Protein AF-A0A5E4BZN3-F1 (afdb_monomer)

Solvent-accessible surface area (backbone atoms only — not comparable to full-atom values): 5045 Å² total; per-residue (Å²): 85,53,74,48,77,40,79,93,79,72,46,32,29,35,58,42,69,46,101,86,68,46,86,37,82,41,81,52,53,79,73,60,60,46,42,34,52,38,44,31,65,41,73,48,71,47,83,92,74,41,44,35,37,34,31,75,86,72,50,72,46,70,71,62,68,88,86,70,53,72,72,40,75,44,83,41,68,59,79,78,87,113

Radius of gyration: 14.98 Å; Cα contacts (8 Å, |Δi|>4): 138; chains: 1; bounding box: 39×26×40 Å

Nearest PDB structures (foldseek):
  7mq9-assembly1_L4  TM=9.643E-01  e=3.429E-10  Homo sapiens
  7qiz-assembly1_w  TM=9.765E-01  e=6.816E-08  Solanum lycopersicum
  4bts-assembly1_AW  TM=9.740E-01  e=6.451E-08  Tetrahymena thermophila
  8ove-assembly1_A1  TM=9.566E-01  e=1.494E-06  Trypanosoma brucei brucei
  5opt-assembly1_L  TM=9.432E-01  e=4.498E-06  Trypanosoma cruzi strain CL Brener

Sequence (82 aa):
MDVIRIDKTGENFHLIYDTKGHFAVHRITPEEAKYKLCKVRMLFVGPKEIPHLVMHDARTIRYPDPLIKVNDTIQIGDWQDY

Secondary structure (DSSP, 8-state):
-EEEEETTTTEEEEEEE-TTS-EEEEEE-TTGGGEEEEEEEEEEE-GGG-EEEEETTS-EEES--TT--TT-EEEEE-GGG-

Mean predicted aligned error: 4.49 Å

Organism: Marmota monax (NCBI:txid9995)

Foldseek 3Di:
DDKDADVVVRWIWDFDADPVRDTDTHTDDPVVSQKDKWAWADWDQDPPRWIWTATPVRDIDTPDDPVDDHGDIDIDGDPPPD

Structure (mmCIF, N/CA/C/O backbone):
data_AF-A0A5E4BZN3-F1
#
_entry.id   AF-A0A5E4BZN3-F1
#
loop_
_atom_site.group_PDB
_atom_site.id
_atom_site.type_symbol
_atom_site.label_atom_id
_atom_site.label_alt_id
_atom_site.label_comp_id
_atom_site.label_asym_id
_atom_site.label_entity_id
_atom_site.label_seq_id
_atom_site.pdbx_PDB_ins_code
_atom_site.Cartn_x
_atom_site.Cartn_y
_atom_site.Cartn_z
_atom_site.occupancy
_atom_site.B_iso_or_equiv
_atom_site.auth_seq_id
_atom_site.auth_comp_id
_atom_site.auth_asym_id
_atom_site.auth_atom_id
_atom_site.pdbx_PDB_model_num
ATOM 1 N N . MET A 1 1 ? -1.568 2.472 2.110 1.00 87.75 1 MET A N 1
ATOM 2 C CA . MET A 1 1 ? -2.352 2.676 3.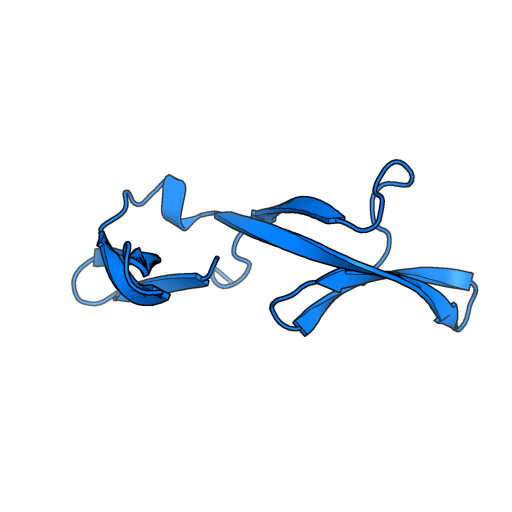347 1.00 87.75 1 MET A CA 1
ATOM 3 C C . MET A 1 1 ? -1.398 2.617 4.512 1.00 87.75 1 MET A C 1
ATOM 5 O O . MET A 1 1 ? -0.692 1.624 4.618 1.00 87.75 1 MET A O 1
ATOM 9 N N . ASP A 1 2 ? -1.327 3.660 5.331 1.00 89.88 2 ASP A N 1
ATOM 10 C CA . ASP A 1 2 ? -0.391 3.680 6.457 1.00 89.88 2 ASP A CA 1
ATOM 11 C C . ASP A 1 2 ? -1.027 3.086 7.711 1.00 89.88 2 ASP A C 1
ATOM 13 O O . ASP A 1 2 ? -2.225 3.263 7.957 1.00 89.88 2 ASP A O 1
ATOM 17 N N . VAL A 1 3 ? -0.212 2.351 8.465 1.00 91.38 3 VAL A N 1
ATOM 18 C CA . VAL A 1 3 ? -0.534 1.796 9.780 1.00 91.38 3 VAL A CA 1
ATOM 19 C C . VAL A 1 3 ? 0.205 2.636 10.817 1.00 91.38 3 VAL A C 1
ATOM 21 O O . VAL A 1 3 ? 1.400 2.892 10.682 1.00 91.38 3 VAL A O 1
ATOM 24 N N . ILE A 1 4 ? -0.510 3.090 11.841 1.00 91.31 4 ILE A N 1
ATOM 25 C CA . ILE A 1 4 ? 0.025 3.856 12.968 1.00 91.31 4 ILE A CA 1
ATOM 26 C C . ILE A 1 4 ? -0.202 3.021 14.226 1.00 91.31 4 ILE A C 1
ATOM 28 O O . ILE A 1 4 ? -1.339 2.664 14.529 1.00 91.31 4 ILE A O 1
ATOM 32 N N . ARG A 1 5 ? 0.869 2.716 14.960 1.00 90.62 5 ARG A N 1
ATOM 33 C CA . ARG A 1 5 ? 0.828 1.931 16.204 1.00 90.62 5 ARG A CA 1
ATOM 34 C C . ARG A 1 5 ? 1.233 2.815 17.379 1.00 90.62 5 ARG A C 1
ATOM 36 O O . ARG A 1 5 ? 2.132 3.645 17.248 1.00 90.62 5 ARG A O 1
ATOM 43 N N . ILE A 1 6 ? 0.562 2.653 18.516 1.00 92.31 6 ILE A N 1
ATOM 44 C CA . ILE A 1 6 ? 0.896 3.331 19.772 1.00 92.31 6 ILE A CA 1
ATOM 45 C C . ILE A 1 6 ? 1.157 2.267 20.837 1.00 92.31 6 ILE A C 1
ATOM 47 O O . ILE A 1 6 ? 0.237 1.784 21.496 1.00 92.31 6 ILE A O 1
ATOM 51 N N . ASP A 1 7 ? 2.430 1.933 21.046 1.00 89.44 7 ASP A N 1
ATOM 52 C CA . ASP A 1 7 ? 2.830 0.801 21.898 1.00 89.44 7 ASP A CA 1
ATOM 53 C C . ASP A 1 7 ? 2.389 0.958 23.356 1.00 89.44 7 ASP A C 1
ATOM 55 O O . ASP A 1 7 ? 2.010 -0.008 24.012 1.00 89.44 7 ASP A O 1
ATOM 59 N N . LYS A 1 8 ? 2.383 2.195 23.867 1.00 93.12 8 LYS A N 1
ATOM 60 C CA . LYS A 1 8 ? 1.994 2.486 25.256 1.00 93.12 8 LYS A CA 1
ATOM 61 C C . LYS A 1 8 ? 0.526 2.184 25.545 1.00 93.12 8 LYS A C 1
ATOM 63 O O . LYS A 1 8 ? 0.198 1.848 26.677 1.00 93.12 8 LYS A O 1
ATOM 68 N N . THR A 1 9 ? -0.351 2.358 24.558 1.00 92.88 9 THR A N 1
ATOM 69 C CA . THR A 1 9 ? -1.794 2.119 24.701 1.00 92.88 9 THR A CA 1
ATOM 70 C C . THR A 1 9 ? -2.230 0.806 24.054 1.00 92.88 9 THR A C 1
ATOM 72 O O . THR A 1 9 ? -3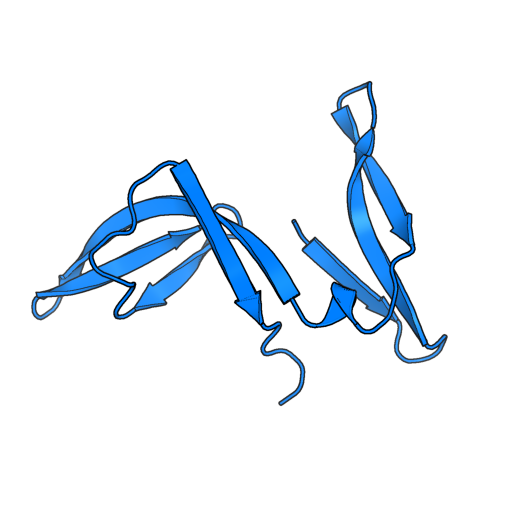.353 0.366 24.284 1.00 92.88 9 THR A O 1
ATOM 75 N N . GLY A 1 10 ? -1.356 0.166 23.272 1.00 89.75 10 GLY A N 1
ATOM 76 C CA . GLY A 1 10 ? -1.667 -1.049 22.520 1.00 89.75 10 GLY A CA 1
ATOM 77 C C . GLY A 1 10 ? -2.682 -0.818 21.397 1.00 89.75 10 GLY A C 1
ATOM 78 O O . GLY A 1 10 ? -3.347 -1.760 20.967 1.00 89.75 10 GLY A O 1
ATOM 79 N N . GLU A 1 11 ? -2.848 0.428 20.948 1.00 92.75 11 GLU A N 1
ATOM 80 C CA . GLU A 1 11 ? -3.825 0.791 19.922 1.00 92.75 11 GLU A CA 1
ATOM 81 C C . GLU A 1 11 ? -3.169 0.929 18.547 1.00 92.75 11 GLU A C 1
ATOM 83 O O . GLU A 1 11 ? -2.071 1.471 18.412 1.00 92.75 11 GLU A O 1
ATOM 88 N N . ASN A 1 12 ? -3.878 0.458 17.520 1.00 94.00 12 ASN A N 1
ATOM 89 C CA . ASN A 1 12 ? -3.442 0.502 16.130 1.00 94.00 12 ASN A CA 1
ATOM 90 C C . ASN A 1 12 ? -4.490 1.215 15.281 1.00 94.00 12 ASN A C 1
ATOM 92 O O . ASN A 1 12 ? -5.697 1.068 15.508 1.00 94.00 12 ASN A O 1
ATOM 96 N N . PHE A 1 13 ? -4.029 1.946 14.272 1.00 94.88 13 PHE A N 1
ATOM 97 C CA . PHE A 1 13 ? -4.883 2.737 13.404 1.00 94.88 13 PHE A CA 1
ATOM 98 C C . PHE A 1 13 ? -4.449 2.671 11.942 1.00 94.88 13 PHE A C 1
ATOM 100 O O . PHE A 1 13 ? -3.260 2.609 11.641 1.00 94.88 13 PHE A O 1
ATOM 107 N N . HIS A 1 14 ? -5.413 2.777 11.034 1.00 93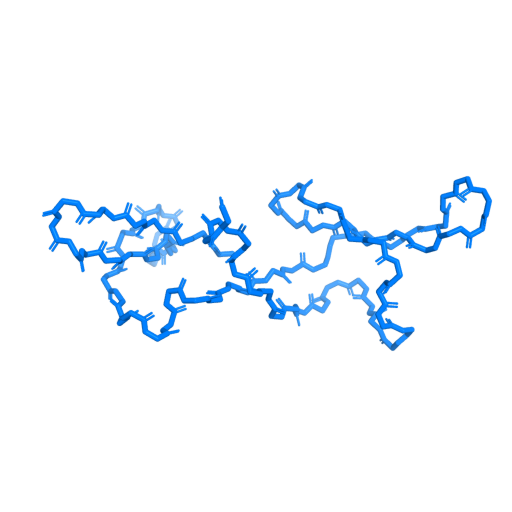.19 14 HIS A N 1
ATOM 108 C CA . HIS A 1 14 ? -5.186 3.093 9.632 1.00 93.19 14 HIS A CA 1
ATOM 109 C C . HIS A 1 14 ? -5.485 4.560 9.343 1.00 93.19 14 HIS A C 1
ATOM 111 O O . HIS A 1 14 ? -6.474 5.120 9.824 1.00 93.19 14 HIS A O 1
ATOM 117 N N . LEU A 1 15 ? -4.656 5.157 8.490 1.00 92.75 15 LEU A N 1
ATOM 118 C CA . LEU A 1 15 ? -4.938 6.451 7.883 1.00 92.75 15 LEU A CA 1
ATOM 119 C C . LEU A 1 15 ? -5.758 6.228 6.598 1.00 92.75 15 LEU A C 1
ATOM 121 O O . LEU A 1 15 ? -5.237 5.704 5.609 1.00 92.75 15 LEU A O 1
ATOM 125 N N . ILE A 1 16 ? -7.044 6.589 6.620 1.00 93.75 16 ILE A N 1
ATOM 126 C CA . ILE A 1 16 ? -8.001 6.385 5.515 1.00 93.75 16 ILE A CA 1
ATOM 127 C C . ILE A 1 16 ? -8.577 7.741 5.096 1.00 93.75 16 ILE A C 1
ATOM 129 O O . ILE A 1 16 ? -8.533 8.697 5.861 1.00 93.75 16 ILE A O 1
ATOM 133 N N . TYR A 1 17 ? -9.106 7.849 3.879 1.00 94.62 17 TYR A N 1
ATOM 134 C CA . TYR A 1 17 ? -9.846 9.035 3.455 1.00 94.62 17 TYR A CA 1
ATOM 135 C C . TYR A 1 17 ? -11.313 8.981 3.896 1.00 94.62 17 TYR A C 1
ATOM 137 O O . TYR A 1 17 ? -11.969 7.948 3.757 1.00 94.62 17 TYR A O 1
ATOM 145 N N . ASP A 1 18 ? -11.836 10.102 4.394 1.00 94.62 18 ASP A N 1
ATOM 146 C CA . ASP A 1 18 ? -13.276 10.303 4.563 1.00 94.62 18 ASP A CA 1
ATOM 147 C C . ASP A 1 18 ? -13.969 10.556 3.205 1.00 94.62 18 ASP A C 1
ATOM 149 O O . ASP A 1 18 ? -13.331 10.650 2.153 1.00 94.62 18 ASP A O 1
ATOM 153 N N . THR A 1 19 ? -15.296 10.708 3.207 1.00 95.56 19 THR A N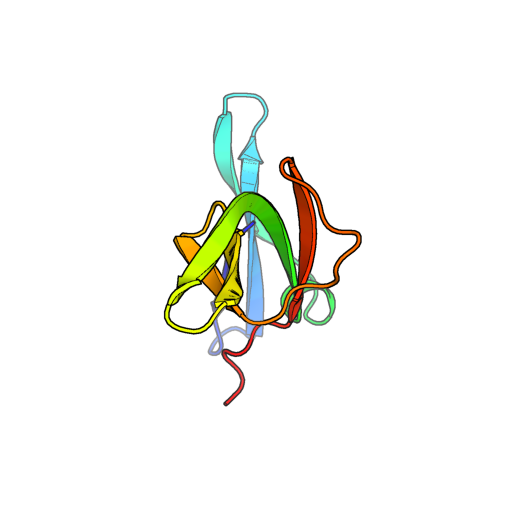 1
ATOM 154 C CA . THR A 1 19 ? -16.076 10.985 1.984 1.00 95.56 19 THR A CA 1
ATOM 155 C C . THR A 1 19 ? -15.757 12.335 1.334 1.00 95.56 19 THR A C 1
ATOM 157 O O . THR A 1 19 ? -16.150 12.566 0.191 1.00 95.56 19 THR A O 1
ATOM 160 N N . LYS A 1 20 ? -15.055 13.230 2.038 1.00 95.50 20 LYS A N 1
ATOM 161 C CA . LYS A 1 20 ? -14.631 14.552 1.562 1.00 95.50 20 LYS A CA 1
ATOM 162 C C . LYS A 1 20 ? -13.160 14.575 1.124 1.00 95.50 20 LYS A C 1
ATOM 164 O O . LYS A 1 20 ? -12.710 15.600 0.619 1.00 95.50 20 LYS A O 1
ATOM 169 N N . GLY A 1 21 ? -12.426 13.473 1.283 1.00 93.31 21 GLY A N 1
ATOM 170 C CA . GLY A 1 21 ? -11.011 13.357 0.937 1.00 93.31 21 GLY A CA 1
ATOM 171 C C . GLY A 1 21 ? -10.036 13.828 2.022 1.00 93.31 21 GLY A C 1
ATOM 172 O O . GLY A 1 21 ? -8.842 13.933 1.744 1.00 93.31 21 GLY A O 1
ATOM 173 N N . HIS A 1 22 ? -10.488 14.097 3.249 1.00 95.81 22 HIS A N 1
ATOM 174 C CA . HIS A 1 22 ? -9.589 14.346 4.379 1.00 95.81 22 HIS A CA 1
ATOM 175 C C . HIS A 1 22 ? -9.071 13.037 4.965 1.00 95.81 22 HIS A C 1
ATOM 177 O O . HIS A 1 22 ? -9.740 12.006 4.900 1.00 95.81 22 HIS A O 1
ATOM 183 N N . PHE A 1 23 ? -7.899 13.087 5.597 1.00 93.88 23 PHE A N 1
ATOM 184 C CA . PHE A 1 23 ? -7.416 11.962 6.386 1.00 93.88 23 PHE A CA 1
ATOM 185 C C . PHE A 1 23 ? -8.252 11.796 7.658 1.00 93.88 23 PHE A C 1
ATOM 187 O O . PHE A 1 23 ? -8.377 12.716 8.466 1.00 93.88 23 PHE A O 1
ATOM 194 N N . ALA A 1 24 ? -8.782 10.596 7.838 1.00 95.25 24 ALA A N 1
ATOM 195 C CA . ALA A 1 24 ? -9.469 10.121 9.020 1.00 95.25 24 ALA A CA 1
ATOM 196 C C . ALA A 1 24 ? -8.699 8.935 9.612 1.00 95.25 24 ALA A C 1
ATOM 198 O O . ALA A 1 24 ? -8.142 8.097 8.898 1.00 95.25 24 ALA A O 1
ATOM 199 N N . VAL A 1 25 ? -8.672 8.874 10.939 1.00 94.19 25 VAL A N 1
ATOM 200 C CA . VAL A 1 25 ? -8.010 7.805 11.685 1.00 94.19 25 VAL A CA 1
ATOM 201 C C . VAL A 1 25 ? -9.041 6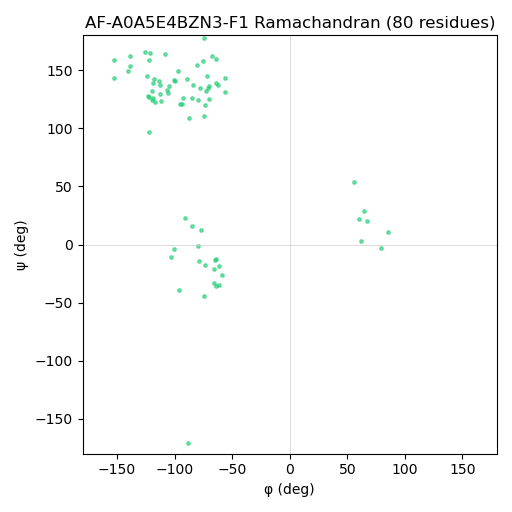.724 11.990 1.00 94.19 25 VAL A C 1
ATOM 203 O O . VAL A 1 25 ? -10.051 6.990 12.641 1.00 94.19 25 VAL A O 1
ATOM 206 N N . HIS A 1 26 ? -8.793 5.504 11.522 1.00 93.88 26 HIS A N 1
ATOM 207 C CA . HIS A 1 26 ? -9.656 4.351 11.758 1.00 93.88 26 HIS A CA 1
ATOM 208 C C . HIS A 1 26 ? -8.952 3.345 12.666 1.00 93.88 26 HIS A C 1
ATOM 210 O O . HIS A 1 26 ? -7.852 2.909 12.348 1.00 93.88 26 HIS A O 1
ATOM 216 N N . ARG A 1 27 ? -9.558 2.975 13.797 1.00 94.12 27 ARG A N 1
ATOM 217 C CA . ARG A 1 27 ? -8.989 1.977 14.716 1.00 94.12 27 ARG A CA 1
ATOM 218 C C . ARG A 1 27 ? -9.073 0.581 14.100 1.00 94.12 27 ARG A C 1
ATOM 220 O O . ARG A 1 27 ? -10.131 0.212 13.605 1.00 94.12 27 ARG A O 1
ATOM 227 N N . ILE A 1 28 ? -7.989 -0.185 14.191 1.00 94.12 28 ILE A N 1
ATOM 228 C CA . ILE A 1 28 ? -7.888 -1.538 13.630 1.00 94.12 28 ILE A CA 1
ATOM 229 C C . ILE A 1 28 ? -7.467 -2.572 14.668 1.00 94.12 28 ILE A C 1
ATOM 231 O O . ILE A 1 28 ? -6.989 -2.245 15.759 1.00 94.12 28 ILE A O 1
ATOM 235 N N . THR A 1 29 ? -7.646 -3.840 14.311 1.00 94.06 29 THR A N 1
ATOM 236 C CA . THR A 1 29 ? -7.207 -4.974 15.128 1.00 94.06 29 THR A CA 1
ATOM 237 C C . THR A 1 29 ? -5.683 -5.164 15.050 1.00 94.06 29 THR A C 1
ATOM 239 O O . THR A 1 29 ? -5.036 -4.717 14.099 1.00 94.06 29 THR A O 1
ATOM 242 N N . PRO A 1 30 ? -5.054 -5.827 16.041 1.00 90.62 30 PRO A N 1
ATOM 243 C CA . PRO A 1 30 ? -3.619 -6.113 15.994 1.00 90.62 30 PRO A CA 1
ATOM 244 C C . PRO A 1 30 ? -3.220 -7.078 14.874 1.00 90.62 30 PRO A C 1
ATOM 246 O O . PRO A 1 30 ? -2.054 -7.104 14.496 1.00 90.62 30 PRO A O 1
ATOM 249 N N . GLU A 1 31 ? -4.153 -7.872 14.346 1.00 90.12 31 GLU A N 1
ATOM 250 C CA . GLU A 1 31 ? -3.893 -8.773 13.221 1.00 90.12 31 GLU A CA 1
ATOM 251 C C . GLU A 1 31 ? -3.779 -8.006 11.903 1.00 90.12 31 GLU A C 1
ATOM 253 O O . GLU A 1 31 ? -2.830 -8.223 11.152 1.00 90.12 31 GLU A O 1
ATOM 258 N N . GLU A 1 32 ? -4.686 -7.057 11.670 1.00 88.69 32 GLU A N 1
ATOM 259 C CA . GLU A 1 32 ? -4.650 -6.164 10.508 1.00 88.69 32 GLU A CA 1
ATOM 260 C C . GLU A 1 32 ? -3.418 -5.258 10.532 1.00 88.69 32 GLU A C 1
ATOM 262 O O . GLU A 1 32 ? -2.803 -5.024 9.499 1.00 88.69 32 GLU A O 1
ATOM 267 N N . ALA A 1 33 ? -2.990 -4.822 11.720 1.00 90.69 33 ALA A N 1
ATOM 268 C CA . ALA A 1 33 ? -1.812 -3.971 11.885 1.00 90.69 33 ALA A CA 1
ATOM 269 C C . ALA A 1 33 ? -0.484 -4.637 11.473 1.00 90.69 33 ALA A C 1
ATOM 271 O O . ALA A 1 33 ? 0.526 -3.949 11.361 1.00 90.69 33 ALA A O 1
ATOM 272 N N . LYS A 1 34 ? -0.456 -5.961 11.260 1.00 90.25 34 LYS A N 1
ATOM 273 C CA . LYS A 1 34 ? 0.753 -6.681 10.820 1.00 90.25 34 LYS A CA 1
ATOM 274 C C . LYS A 1 34 ? 1.091 -6.435 9.358 1.00 90.25 34 LYS A C 1
ATOM 276 O O . LYS A 1 34 ? 2.195 -6.764 8.926 1.00 90.25 34 LYS A O 1
ATOM 281 N N . TYR A 1 35 ? 0.142 -5.942 8.573 1.00 91.00 35 TYR A N 1
ATOM 282 C CA . TYR A 1 35 ? 0.346 -5.734 7.154 1.00 91.00 35 TYR A CA 1
ATOM 283 C C . TYR A 1 35 ? -0.265 -4.423 6.696 1.00 91.00 35 TYR A C 1
ATOM 285 O O . TYR A 1 35 ? -1.149 -3.843 7.316 1.00 91.00 35 TYR A O 1
ATOM 293 N N . LYS A 1 36 ? 0.181 -3.983 5.528 1.00 90.62 36 LYS A N 1
ATOM 294 C CA . LYS A 1 36 ? -0.437 -2.874 4.827 1.00 90.62 36 LYS A CA 1
ATOM 295 C C . LYS A 1 36 ? -0.538 -3.145 3.341 1.00 90.62 36 LYS A C 1
ATOM 297 O O . LYS A 1 36 ? 0.249 -3.893 2.760 1.00 90.62 36 LYS A O 1
ATOM 302 N N . LEU A 1 37 ? -1.528 -2.509 2.728 1.00 92.62 37 LEU A N 1
ATOM 303 C CA . LEU A 1 37 ? -1.749 -2.566 1.292 1.00 92.62 37 LEU A CA 1
ATOM 304 C C . LEU A 1 37 ? -1.044 -1.395 0.613 1.00 92.62 37 LEU A C 1
ATOM 306 O O . LEU A 1 37 ? -1.270 -0.220 0.945 1.00 92.62 37 LEU A O 1
ATOM 310 N N . CYS A 1 38 ? -0.208 -1.730 -0.365 1.00 93.31 38 CYS A N 1
ATOM 311 C CA . CYS A 1 38 ? 0.542 -0.768 -1.145 1.00 93.31 38 CYS A CA 1
ATOM 312 C C . CYS A 1 38 ? 0.255 -0.889 -2.633 1.00 93.31 38 CYS A C 1
ATOM 314 O O . CYS A 1 38 ? 0.418 -1.946 -3.234 1.00 93.31 38 CYS A O 1
ATOM 316 N N . LYS A 1 39 ? -0.117 0.239 -3.241 1.00 95.06 39 LYS A N 1
ATOM 317 C CA . LYS A 1 39 ? -0.272 0.337 -4.688 1.00 95.06 39 LYS A CA 1
ATOM 318 C C . LYS A 1 39 ? 1.089 0.470 -5.367 1.00 95.06 39 LYS A C 1
ATOM 320 O O . LYS A 1 39 ? 1.914 1.297 -4.956 1.00 95.06 39 LYS A O 1
ATOM 325 N N . VAL A 1 40 ? 1.274 -0.294 -6.439 1.00 95.88 40 VAL A N 1
ATOM 326 C CA . VAL A 1 40 ? 2.432 -0.228 -7.332 1.00 95.88 40 VAL A CA 1
ATOM 327 C C . VAL A 1 40 ? 2.337 1.019 -8.198 1.00 95.88 40 VAL A C 1
ATOM 329 O O . VAL A 1 40 ? 1.385 1.192 -8.962 1.00 95.88 40 VAL A O 1
ATOM 332 N N . ARG A 1 41 ? 3.340 1.890 -8.085 1.00 96.06 41 ARG A N 1
ATOM 333 C CA . ARG A 1 41 ? 3.433 3.132 -8.857 1.00 96.06 41 ARG A CA 1
ATOM 334 C C . ARG A 1 41 ? 4.306 2.967 -10.094 1.00 96.06 41 ARG A C 1
ATOM 336 O O . ARG A 1 41 ? 3.982 3.527 -11.134 1.00 96.06 41 ARG A O 1
ATOM 343 N N . MET A 1 42 ? 5.409 2.233 -9.978 1.00 95.00 42 MET A N 1
ATOM 344 C CA . MET A 1 42 ? 6.365 2.067 -11.069 1.00 95.00 42 MET A CA 1
ATOM 345 C C . MET A 1 42 ? 7.112 0.744 -10.942 1.00 95.00 42 MET A C 1
ATOM 347 O O . MET A 1 42 ? 7.464 0.326 -9.841 1.00 95.00 42 MET A O 1
ATOM 351 N N . LEU A 1 43 ? 7.380 0.124 -12.084 1.00 94.38 43 LEU A N 1
ATOM 352 C CA . LEU A 1 43 ? 8.248 -1.035 -12.240 1.00 94.38 43 LEU A CA 1
ATOM 353 C C . LEU A 1 43 ? 9.378 -0.639 -13.182 1.00 94.38 43 LEU A C 1
ATOM 355 O O . LEU A 1 43 ? 9.118 -0.045 -14.228 1.00 94.38 43 LEU A O 1
ATOM 359 N N . PHE A 1 44 ? 10.617 -0.937 -12.811 1.00 94.38 44 PHE A N 1
ATOM 360 C CA . PHE A 1 44 ? 11.769 -0.662 -13.661 1.00 94.38 44 PHE A CA 1
ATOM 361 C C . PHE A 1 44 ? 12.915 -1.628 -13.371 1.00 94.38 44 PHE A C 1
ATOM 363 O O . PHE A 1 44 ? 12.994 -2.219 -12.296 1.00 94.38 44 PHE A O 1
ATOM 370 N N . VAL A 1 45 ? 13.817 -1.778 -14.335 1.00 95.00 45 VAL A N 1
ATOM 371 C CA . VAL A 1 45 ? 15.037 -2.571 -14.175 1.00 95.00 45 VAL A CA 1
ATOM 372 C C . VAL A 1 45 ? 16.169 -1.629 -13.779 1.00 95.00 45 VAL A C 1
ATOM 374 O O . VAL A 1 45 ? 16.454 -0.657 -14.476 1.00 95.00 45 VAL A O 1
ATOM 377 N N . GLY A 1 46 ? 16.765 -1.879 -12.617 1.00 92.69 46 GLY A N 1
ATOM 378 C CA . GLY A 1 46 ? 17.868 -1.098 -12.070 1.00 92.69 46 GLY A CA 1
ATOM 379 C C . GLY A 1 46 ? 19.240 -1.595 -12.538 1.00 92.69 46 GLY A C 1
ATOM 380 O O . GLY A 1 46 ? 19.346 -2.460 -13.411 1.00 92.69 46 GLY A O 1
ATOM 381 N N . PRO A 1 47 ? 20.325 -1.073 -11.939 1.00 93.50 47 PRO A N 1
ATOM 382 C CA . PRO A 1 47 ? 21.678 -1.542 -12.212 1.00 93.50 47 PRO A CA 1
ATOM 383 C C . PRO A 1 47 ? 21.805 -3.048 -11.960 1.00 93.50 47 PRO A C 1
ATOM 385 O O . PRO A 1 47 ? 21.240 -3.563 -10.995 1.00 93.50 47 PRO A O 1
ATOM 388 N N . LYS A 1 48 ? 22.602 -3.736 -12.786 1.00 94.62 48 LYS A N 1
ATOM 389 C CA . LYS A 1 48 ? 22.782 -5.203 -12.749 1.00 94.62 48 LYS A CA 1
ATOM 390 C C . LYS A 1 48 ? 21.511 -6.000 -13.073 1.00 94.62 48 LYS A C 1
ATOM 392 O O . LYS A 1 48 ? 21.348 -7.102 -12.565 1.00 94.62 48 LYS A O 1
ATOM 397 N N . GLU A 1 49 ? 20.617 -5.430 -13.881 1.00 93.81 49 GLU A N 1
ATOM 398 C CA . GLU A 1 49 ? 19.387 -6.089 -14.347 1.00 93.81 49 GLU A CA 1
ATOM 399 C C . GLU A 1 49 ? 18.434 -6.515 -13.215 1.00 93.81 49 GLU A C 1
ATOM 401 O O . GLU A 1 49 ? 17.573 -7.374 -13.386 1.00 93.81 49 GLU A O 1
ATOM 406 N N . ILE A 1 50 ? 18.555 -5.886 -12.041 1.00 95.12 50 ILE A N 1
ATOM 407 C CA . ILE A 1 50 ? 17.713 -6.203 -10.888 1.00 95.12 50 ILE A CA 1
ATOM 408 C C . ILE A 1 50 ? 16.354 -5.517 -11.072 1.00 95.12 50 ILE A C 1
ATOM 410 O O . ILE A 1 50 ? 16.316 -4.294 -11.225 1.00 95.12 50 ILE A O 1
ATOM 414 N N . PRO A 1 51 ? 15.225 -6.242 -11.030 1.00 95.44 51 PRO A N 1
ATOM 415 C CA . PRO A 1 51 ? 13.909 -5.625 -11.091 1.00 95.44 51 PRO A CA 1
ATOM 416 C C . PRO A 1 51 ? 13.585 -4.904 -9.776 1.00 95.44 51 PRO A C 1
ATOM 418 O O . PRO A 1 51 ? 13.733 -5.453 -8.678 1.00 95.44 51 PRO A O 1
ATOM 421 N N . HIS A 1 52 ? 13.121 -3.665 -9.905 1.00 95.25 52 HIS A N 1
ATOM 422 C CA . HIS A 1 52 ? 12.696 -2.792 -8.821 1.00 95.25 52 HIS A CA 1
ATOM 423 C C . HIS A 1 52 ? 11.224 -2.416 -8.972 1.00 95.25 52 HIS A C 1
ATOM 425 O O . HIS A 1 52 ? 10.742 -2.081 -10.056 1.00 95.25 52 HIS A O 1
ATOM 431 N N . LEU A 1 53 ? 10.534 -2.404 -7.839 1.00 94.88 53 LEU A N 1
ATOM 432 C CA . LEU A 1 53 ? 9.151 -1.986 -7.713 1.00 94.88 53 LEU A CA 1
ATOM 433 C C . LEU A 1 53 ? 9.059 -0.806 -6.752 1.00 94.88 53 LEU A C 1
ATOM 435 O O . LEU A 1 53 ? 9.493 -0.908 -5.609 1.00 94.88 53 LEU A O 1
ATOM 439 N N . VAL A 1 54 ? 8.477 0.299 -7.212 1.00 94.81 54 VAL A N 1
ATOM 440 C CA . VAL A 1 54 ? 8.249 1.512 -6.420 1.00 94.81 54 VAL A CA 1
ATOM 441 C C . VAL A 1 54 ? 6.777 1.626 -6.087 1.00 94.81 54 VAL A C 1
ATOM 443 O O . VAL A 1 54 ? 5.910 1.510 -6.959 1.00 94.81 54 VAL A O 1
ATOM 446 N N . MET A 1 55 ? 6.500 1.912 -4.824 1.00 94.31 55 MET A N 1
ATOM 447 C CA . MET A 1 55 ? 5.148 2.032 -4.298 1.00 94.31 55 MET A CA 1
ATOM 448 C C . MET A 1 55 ? 4.782 3.481 -3.994 1.00 94.31 55 MET A C 1
ATOM 450 O O . MET A 1 55 ? 5.630 4.370 -3.936 1.00 94.31 55 MET A O 1
ATOM 454 N N . HIS A 1 56 ? 3.483 3.729 -3.824 1.00 92.50 56 HIS A N 1
ATOM 455 C CA . HIS A 1 56 ? 2.955 5.052 -3.475 1.00 92.50 56 HIS A CA 1
ATOM 456 C C . HIS A 1 56 ? 3.502 5.623 -2.150 1.00 92.50 56 HIS A C 1
ATOM 458 O O . HIS A 1 56 ? 3.588 6.838 -2.020 1.00 92.50 56 HIS A O 1
ATOM 464 N N . ASP A 1 57 ? 3.92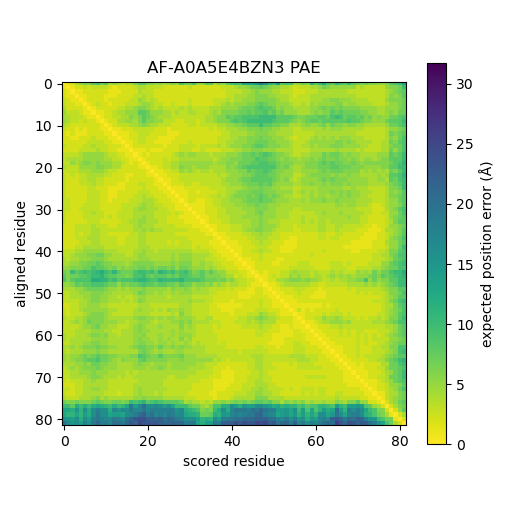0 4.770 -1.210 1.00 89.12 57 ASP A N 1
ATOM 465 C CA . ASP A 1 57 ? 4.537 5.146 0.070 1.00 89.12 57 ASP A CA 1
ATOM 466 C C . ASP A 1 57 ? 6.058 5.382 -0.045 1.00 89.12 57 ASP A C 1
ATOM 468 O O . ASP A 1 57 ? 6.775 5.371 0.953 1.00 89.12 57 ASP A O 1
ATOM 472 N N . ALA A 1 58 ? 6.558 5.554 -1.274 1.00 89.31 58 ALA A N 1
ATOM 473 C CA . ALA A 1 58 ? 7.964 5.754 -1.628 1.00 89.31 58 ALA A CA 1
ATOM 474 C C . ALA A 1 58 ? 8.916 4.595 -1.272 1.00 89.31 58 ALA A C 1
ATOM 476 O O . ALA A 1 58 ? 10.118 4.686 -1.538 1.00 89.31 58 ALA A O 1
ATOM 477 N N . ARG A 1 59 ? 8.416 3.471 -0.739 1.00 89.88 59 ARG A N 1
ATOM 478 C CA . ARG A 1 59 ? 9.233 2.272 -0.523 1.00 89.88 59 ARG A CA 1
ATOM 479 C C . ARG A 1 59 ? 9.546 1.604 -1.867 1.00 89.88 59 ARG A C 1
ATOM 481 O O . ARG A 1 59 ? 8.725 1.591 -2.789 1.00 89.88 59 ARG A O 1
ATOM 488 N N . THR A 1 60 ? 10.749 1.037 -1.965 1.00 92.44 60 THR A N 1
ATOM 489 C CA . THR A 1 60 ? 11.209 0.285 -3.140 1.00 92.44 60 THR A CA 1
ATOM 490 C C . THR A 1 60 ? 11.520 -1.154 -2.752 1.00 92.44 60 THR A C 1
ATOM 492 O O . THR A 1 60 ? 12.329 -1.387 -1.857 1.00 92.44 60 THR A O 1
ATOM 495 N N . ILE A 1 61 ? 10.914 -2.113 -3.448 1.00 91.94 61 ILE A N 1
ATOM 496 C CA . ILE A 1 61 ? 11.145 -3.549 -3.268 1.00 91.94 61 ILE A CA 1
ATOM 497 C C . ILE A 1 61 ? 11.993 -4.060 -4.433 1.00 91.94 61 ILE A C 1
ATOM 499 O O . ILE A 1 61 ? 11.771 -3.687 -5.586 1.00 91.94 61 ILE A O 1
ATOM 503 N N . ARG A 1 62 ? 12.989 -4.895 -4.128 1.00 93.31 62 ARG A N 1
ATOM 504 C CA . ARG A 1 62 ? 13.810 -5.601 -5.122 1.00 93.31 62 ARG A CA 1
ATOM 505 C C . ARG A 1 62 ? 13.269 -7.008 -5.315 1.00 93.31 62 ARG A C 1
ATOM 507 O O . ARG A 1 62 ? 12.780 -7.586 -4.351 1.00 93.31 62 ARG A O 1
ATOM 514 N N . TYR A 1 63 ? 13.420 -7.550 -6.520 1.00 93.00 63 TYR A N 1
ATOM 515 C CA . TYR A 1 63 ? 12.931 -8.890 -6.868 1.00 93.00 63 TYR A CA 1
ATOM 516 C C . TYR A 1 63 ? 11.423 -9.073 -6.599 1.00 93.00 63 TYR A C 1
ATOM 518 O O . TYR A 1 63 ? 11.037 -9.987 -5.872 1.00 93.00 63 TYR A O 1
ATOM 526 N N . PRO A 1 64 ? 10.558 -8.190 -7.141 1.00 92.69 64 PRO A N 1
ATOM 527 C CA . PRO A 1 64 ? 9.115 -8.403 -7.088 1.00 92.69 64 PRO A CA 1
ATOM 528 C C . PRO A 1 64 ? 8.714 -9.662 -7.873 1.00 92.69 64 PRO A C 1
ATOM 530 O O . PRO A 1 64 ? 9.440 -10.103 -8.768 1.00 92.69 64 PRO A O 1
ATOM 533 N N . ASP A 1 65 ? 7.535 -10.205 -7.567 1.00 92.44 65 ASP A N 1
ATOM 534 C CA . ASP A 1 65 ? 6.922 -11.273 -8.363 1.00 92.44 65 ASP A CA 1
ATOM 535 C C . ASP A 1 65 ? 6.772 -10.818 -9.835 1.00 92.44 65 ASP A C 1
ATOM 537 O O . ASP A 1 65 ? 6.288 -9.705 -10.084 1.00 92.44 65 ASP A O 1
ATOM 541 N N . PRO A 1 66 ? 7.195 -11.640 -10.817 1.00 92.38 66 PRO A N 1
ATOM 542 C CA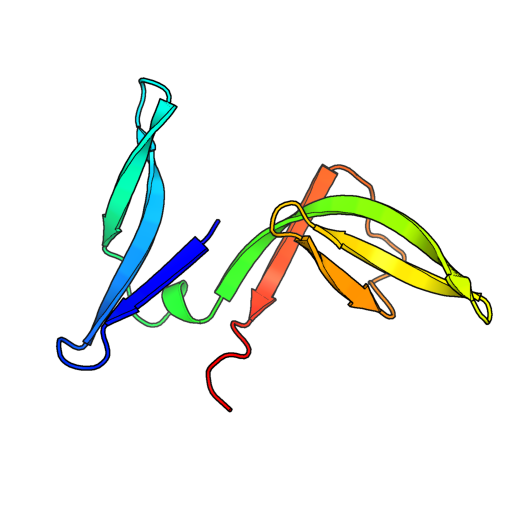 . PRO A 1 66 ? 7.162 -11.289 -12.238 1.00 92.38 66 PRO A CA 1
ATOM 543 C C . PRO A 1 66 ? 5.759 -11.013 -12.797 1.00 92.38 66 PRO A C 1
ATOM 545 O O . PRO A 1 66 ? 5.645 -10.399 -13.857 1.00 92.38 66 PRO A O 1
ATOM 548 N N . LEU A 1 67 ? 4.692 -11.459 -12.129 1.00 93.62 67 LEU A N 1
ATOM 549 C CA . LEU A 1 67 ? 3.315 -11.225 -12.570 1.00 93.62 67 LEU A CA 1
ATOM 550 C C . LEU A 1 67 ? 2.800 -9.819 -12.233 1.00 93.62 67 LEU A C 1
ATOM 552 O O . LEU A 1 67 ? 1.782 -9.403 -12.789 1.00 93.62 67 LEU A O 1
ATOM 556 N N . ILE A 1 68 ? 3.492 -9.090 -11.353 1.00 94.31 68 ILE A N 1
ATOM 557 C CA . ILE A 1 68 ? 3.058 -7.781 -10.861 1.00 94.31 68 ILE A CA 1
ATOM 558 C C . ILE A 1 68 ? 3.142 -6.724 -11.963 1.00 94.31 68 ILE A C 1
ATOM 560 O O . ILE A 1 68 ? 4.145 -6.593 -12.667 1.00 94.31 68 ILE A O 1
ATOM 564 N N . LYS A 1 69 ? 2.099 -5.899 -12.058 1.00 94.56 69 LYS A N 1
ATOM 565 C CA . LYS A 1 69 ? 1.988 -4.775 -12.986 1.00 94.56 69 LYS A CA 1
ATOM 566 C C . LYS A 1 69 ? 1.778 -3.452 -12.255 1.00 94.56 69 LYS A C 1
ATOM 568 O O . LYS A 1 69 ? 1.455 -3.374 -11.070 1.00 94.56 69 LYS A O 1
ATOM 573 N N . VAL A 1 70 ? 1.978 -2.360 -12.991 1.00 94.81 70 VAL A N 1
ATOM 574 C CA . VAL A 1 70 ? 1.669 -1.014 -12.496 1.00 94.81 70 VAL A CA 1
ATOM 575 C C . VAL A 1 70 ? 0.168 -0.912 -12.222 1.00 94.81 70 VAL A C 1
ATOM 577 O O . VAL A 1 70 ? -0.636 -1.332 -13.048 1.00 94.81 70 VAL A O 1
ATOM 580 N N . ASN A 1 71 ? -0.189 -0.287 -11.098 1.00 94.69 71 ASN A N 1
ATOM 581 C CA . ASN A 1 71 ? -1.534 -0.199 -10.518 1.00 94.69 71 ASN A CA 1
ATOM 582 C C . ASN A 1 71 ? -2.043 -1.420 -9.746 1.00 94.69 71 ASN A C 1
ATOM 584 O O . ASN A 1 71 ? -3.107 -1.298 -9.136 1.00 94.69 71 ASN A O 1
ATOM 588 N N . ASP A 1 72 ? -1.289 -2.517 -9.676 1.00 95.62 72 ASP A N 1
ATOM 589 C CA . ASP A 1 72 ? -1.632 -3.612 -8.769 1.00 95.62 72 ASP A CA 1
ATOM 590 C C . ASP A 1 72 ? -1.478 -3.184 -7.304 1.00 95.62 72 ASP A C 1
ATOM 592 O O . ASP A 1 72 ? -0.828 -2.183 -6.975 1.00 95.62 72 ASP A O 1
ATOM 596 N N . THR A 1 73 ? -2.099 -3.950 -6.409 1.00 94.44 73 THR A N 1
ATOM 597 C CA . THR A 1 73 ? -1.970 -3.772 -4.960 1.00 94.44 73 THR A CA 1
ATOM 598 C C . THR A 1 73 ? -1.244 -4.967 -4.370 1.00 94.44 73 THR A C 1
ATOM 600 O O . THR A 1 73 ? -1.614 -6.107 -4.626 1.00 94.44 73 THR A O 1
ATOM 603 N N . ILE A 1 74 ? -0.221 -4.695 -3.568 1.00 92.88 74 ILE A N 1
ATOM 604 C CA . ILE A 1 74 ? 0.598 -5.703 -2.902 1.00 92.88 74 ILE A CA 1
ATOM 605 C C . ILE A 1 74 ? 0.353 -5.606 -1.401 1.00 92.88 74 ILE A C 1
ATOM 607 O O . ILE A 1 74 ? 0.305 -4.506 -0.841 1.00 92.88 74 ILE A O 1
ATOM 611 N N . GLN A 1 75 ? 0.220 -6.758 -0.751 1.00 91.50 75 GLN A N 1
ATOM 612 C CA . GLN A 1 75 ? 0.240 -6.861 0.700 1.00 91.50 75 GLN A CA 1
ATOM 613 C C . GLN A 1 75 ? 1.684 -6.962 1.183 1.00 91.50 75 GLN A C 1
ATOM 615 O O . GLN A 1 75 ? 2.442 -7.822 0.738 1.00 91.50 75 GLN A O 1
ATOM 620 N N . ILE A 1 76 ? 2.062 -6.081 2.100 1.00 89.38 76 ILE A N 1
ATOM 621 C CA . ILE A 1 76 ? 3.406 -6.040 2.669 1.00 89.38 76 ILE A CA 1
ATOM 622 C C . ILE A 1 76 ? 3.284 -6.167 4.173 1.00 89.38 76 ILE A C 1
ATOM 624 O O . ILE A 1 76 ? 2.527 -5.418 4.786 1.00 89.38 76 ILE A O 1
ATOM 628 N N . GLY A 1 77 ? 4.028 -7.110 4.752 1.00 86.38 77 GLY A N 1
ATOM 629 C CA . GLY A 1 77 ? 4.194 -7.185 6.199 1.00 86.38 77 GLY A CA 1
ATOM 630 C C . GLY A 1 77 ? 4.911 -5.939 6.706 1.00 86.38 77 GLY A C 1
ATOM 631 O O . GLY A 1 77 ? 5.840 -5.454 6.054 1.00 86.38 77 GLY A O 1
ATOM 632 N N . ASP A 1 78 ? 4.479 -5.391 7.836 1.00 69.31 78 ASP A N 1
ATOM 633 C CA . ASP A 1 78 ? 5.196 -4.274 8.433 1.00 69.31 78 ASP A CA 1
ATOM 634 C C . ASP A 1 78 ? 6.484 -4.784 9.083 1.00 69.31 78 ASP A C 1
ATOM 636 O O . ASP A 1 78 ? 6.488 -5.492 10.083 1.00 69.31 78 ASP A O 1
ATOM 640 N N . TRP A 1 79 ? 7.611 -4.424 8.473 1.00 61.16 79 TRP A N 1
ATOM 641 C CA . TRP A 1 79 ? 8.961 -4.819 8.888 1.00 61.16 79 TRP A CA 1
ATOM 642 C C . TRP A 1 79 ? 9.483 -4.034 10.102 1.00 61.16 79 TRP A C 1
ATOM 644 O O . TRP A 1 79 ? 10.680 -4.043 10.363 1.00 61.16 79 TRP A O 1
ATOM 654 N N . GLN A 1 80 ? 8.610 -3.301 10.798 1.00 55.75 80 GLN A N 1
ATOM 655 C CA . GLN A 1 80 ? 8.963 -2.475 11.959 1.00 55.75 80 GLN A CA 1
ATOM 656 C C . GLN A 1 80 ? 9.107 -3.280 13.259 1.00 55.75 80 GLN A C 1
ATOM 658 O O . GLN A 1 80 ? 9.474 -2.703 14.274 1.00 55.75 80 GLN A O 1
ATOM 663 N N . ASP A 1 81 ? 8.878 -4.594 13.211 1.00 44.94 81 ASP A N 1
ATOM 664 C CA . ASP A 1 81 ? 8.99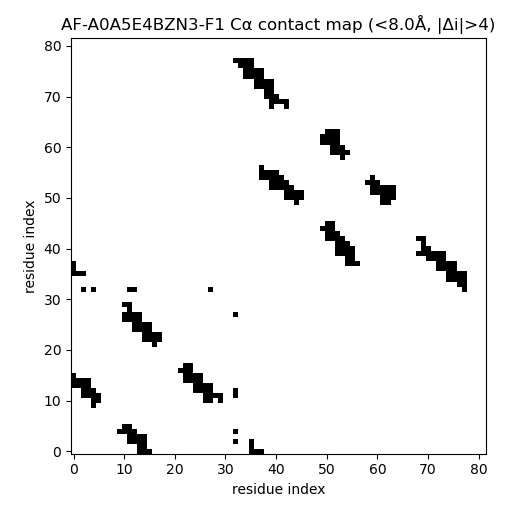8 -5.512 14.350 1.00 44.94 81 ASP A CA 1
ATOM 665 C C . ASP A 1 81 ? 10.414 -6.148 14.483 1.00 44.94 81 ASP A C 1
ATOM 667 O O . ASP A 1 81 ? 10.554 -7.208 15.096 1.00 44.94 81 ASP A O 1
ATOM 671 N N . TYR A 1 82 ? 11.461 -5.519 13.919 1.00 42.81 82 TYR A N 1
ATOM 672 C CA . TYR A 1 82 ? 12.883 -5.837 14.172 1.00 42.81 82 TYR A CA 1
ATOM 673 C C . TYR A 1 82 ? 13.567 -4.761 15.017 1.00 42.81 82 TYR A C 1
ATOM 675 O O . TYR A 1 82 ? 13.375 -3.563 14.709 1.00 42.81 82 TYR A O 1
#

InterPro domains:
  IPR000876 Small ribosomal subunit protein eS4 [PTHR11581] (1-76)
  IPR013845 Small ribosomal subunit protein eS4, central region [PF00900] (9-76)
  IPR036986 RNA-bi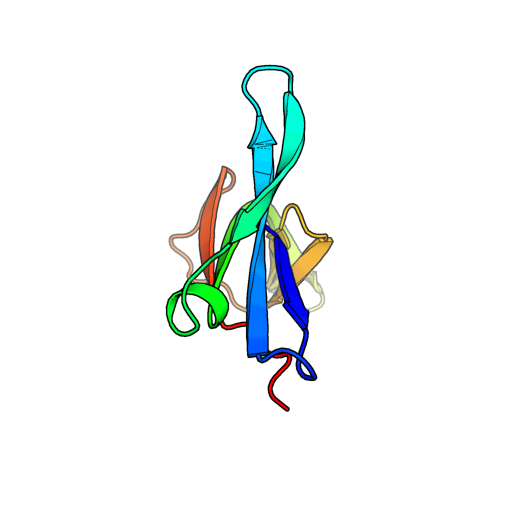nding S4 domain superfamily [G3DSA:3.10.290.10] (1-31)
  IPR038237 Small ribosomal subunit protein eS4, central domain superfamily [G3DSA:2.40.50.740] (36-77)

pLDDT: mean 90.63, std 9.68, range [42.81, 96.06]